Protein AF-A0A962U585-F1 (afdb_monomer)

Solvent-accessible surface area (backbone atoms only — not comparable to full-atom values): 6418 Å² total; per-residue (Å²): 116,69,68,63,52,51,54,50,52,53,34,44,53,48,38,52,50,52,48,53,52,24,50,52,39,44,51,52,50,50,51,50,44,51,54,37,40,76,72,73,43,82,65,68,84,52,71,46,38,34,67,48,52,42,46,58,43,38,78,80,68,49,58,12,63,66,52,97,44,53,32,54,37,68,59,57,30,40,85,40,28,13,28,11,35,39,48,40,54,84,45,76,86,56,27,33,40,36,42,30,41,35,41,27,88,84,62,84,47,65,46,79,50,76,50,45,60,85,78,110

Sequence (120 aa):
PAYNNYIREARMSKVTAHYDDGYRSIKSEMARLVAVSARGGTPPGTITNSSYWIGIANPENQKAPAGGADAFAATVDNTNGVVGVATSGSGIADVRVVLTRPNFGDFGSIDTIAIDATQL

Nearest PDB structures (foldseek):
  7s1b-assembly1_B  TM=5.153E-01  e=2.896E+00  human gammaherpesvirus 4
  3phf-assembly1_B  TM=5.738E-01  e=5.224E+00  human gammaherpesvirus 4

Secondary structure (DSSP, 8-state):
-HHHHHHHHHHHHHHHHHHHHHHHHHHHHHHHHHHHHHTTPPPPGGGGSHHHHHHHH-TT-PBPTTSSSBSEESS-BTTTTBEEEEEE-SSTTT-EEEEEE---TT--S-EEEEEEGGG-

Radius of gyration: 15.52 Å; Cα contacts (8 Å, |Δi|>4): 226; chains: 1; bounding box: 39×21×47 Å

Mean predicted aligned error: 3.6 Å

Structure (mmCIF, N/CA/C/O backbone):
data_AF-A0A962U585-F1
#
_entry.id   AF-A0A962U585-F1
#
loop_
_atom_site.group_PDB
_atom_site.id
_atom_site.type_symbol
_atom_site.label_atom_id
_atom_site.label_alt_id
_atom_site.label_comp_id
_atom_site.label_asym_id
_atom_site.label_entity_id
_atom_site.label_seq_id
_atom_site.pdbx_PDB_ins_code
_atom_site.Cartn_x
_atom_site.Cartn_y
_atom_site.Cartn_z
_atom_site.occupancy
_atom_site.B_iso_or_equiv
_atom_site.auth_seq_id
_atom_site.auth_comp_id
_atom_site.auth_asym_id
_atom_site.auth_atom_id
_atom_site.pdbx_PDB_model_num
ATOM 1 N N . PRO A 1 1 ? -20.447 6.066 27.671 1.00 67.50 1 PRO A N 1
ATOM 2 C CA . PRO A 1 1 ? -20.642 5.119 26.539 1.00 67.50 1 PRO A CA 1
ATOM 3 C C . PRO A 1 1 ? -20.311 5.720 25.162 1.00 67.50 1 PRO A C 1
ATOM 5 O O . PRO A 1 1 ? -19.476 5.162 24.464 1.00 67.50 1 PRO A O 1
ATOM 8 N N . ALA A 1 2 ? -20.890 6.874 24.796 1.00 74.38 2 ALA A N 1
ATOM 9 C CA . ALA A 1 2 ? -20.674 7.504 23.483 1.00 74.38 2 ALA A CA 1
ATOM 10 C C . ALA A 1 2 ? -19.216 7.939 23.218 1.00 74.38 2 ALA A C 1
ATOM 12 O O . ALA A 1 2 ? -18.701 7.736 22.125 1.00 74.38 2 ALA A O 1
ATOM 13 N N . TYR A 1 3 ? -18.522 8.461 24.233 1.00 72.25 3 TYR A N 1
ATOM 14 C CA . TYR A 1 3 ? -17.127 8.906 24.109 1.00 72.25 3 TYR A CA 1
ATOM 15 C C . TYR A 1 3 ? -16.160 7.783 23.692 1.00 72.25 3 TYR A C 1
ATOM 17 O O . TYR A 1 3 ? -15.322 7.966 22.813 1.00 72.25 3 TYR A O 1
ATOM 25 N N . ASN A 1 4 ? -16.318 6.589 24.269 1.00 78.50 4 ASN A N 1
ATOM 26 C CA . ASN A 1 4 ? -15.473 5.441 23.929 1.00 78.50 4 ASN A CA 1
ATOM 27 C C . ASN A 1 4 ? -15.739 4.938 22.503 1.00 78.50 4 ASN A C 1
ATOM 29 O O . ASN A 1 4 ? -14.807 4.498 21.832 1.00 78.50 4 ASN A O 1
ATOM 33 N N . ASN A 1 5 ? -16.980 5.056 22.020 1.00 81.31 5 ASN A N 1
ATOM 34 C CA . ASN A 1 5 ? -17.314 4.723 20.637 1.00 81.31 5 ASN A CA 1
ATOM 35 C C .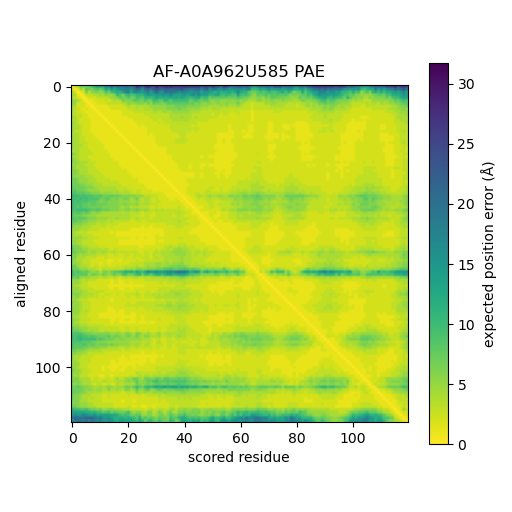 ASN A 1 5 ? -16.663 5.706 19.657 1.00 81.31 5 ASN A C 1
ATOM 37 O O . ASN A 1 5 ? -16.065 5.258 18.684 1.00 81.31 5 ASN A O 1
ATOM 41 N N . TYR A 1 6 ? -16.685 7.008 19.960 1.00 85.38 6 TYR A N 1
ATOM 42 C CA . TYR A 1 6 ? -16.029 8.030 19.139 1.00 85.38 6 TYR A CA 1
ATOM 43 C C . TYR A 1 6 ? -14.517 7.799 19.010 1.00 85.38 6 TYR A C 1
ATOM 45 O O . TYR A 1 6 ? -13.975 7.841 17.909 1.00 85.38 6 TYR A O 1
ATOM 53 N N . ILE A 1 7 ? -13.823 7.504 20.118 1.00 86.75 7 ILE A N 1
ATOM 54 C CA . ILE A 1 7 ? -12.378 7.222 20.075 1.00 86.75 7 ILE A CA 1
ATOM 55 C C . ILE A 1 7 ? -12.086 6.004 19.196 1.00 86.75 7 ILE A C 1
ATOM 57 O O . ILE A 1 7 ? -11.122 6.012 18.429 1.00 86.75 7 ILE A O 1
ATOM 61 N N . ARG A 1 8 ? -12.900 4.950 19.305 1.00 88.81 8 ARG A N 1
ATOM 62 C CA . ARG A 1 8 ? -12.737 3.745 18.491 1.00 88.81 8 ARG A CA 1
ATOM 63 C C . ARG A 1 8 ? -12.941 4.050 17.008 1.00 88.81 8 ARG A C 1
ATOM 65 O O . ARG A 1 8 ? -12.085 3.696 16.204 1.00 88.81 8 ARG A O 1
ATOM 72 N N . GLU A 1 9 ? -14.013 4.752 16.664 1.00 91.69 9 GLU A N 1
ATOM 73 C CA . GLU A 1 9 ? -14.327 5.132 15.286 1.00 91.69 9 GLU A CA 1
ATOM 74 C C . GLU A 1 9 ? -13.238 6.022 14.674 1.00 91.69 9 GLU A C 1
ATOM 76 O O . GLU A 1 9 ? -12.753 5.742 13.579 1.00 91.69 9 GLU A O 1
ATOM 81 N N . ALA A 1 10 ? -12.745 7.012 15.424 1.00 93.81 10 ALA A N 1
ATOM 82 C CA . ALA A 1 10 ? -11.637 7.862 14.996 1.00 93.81 10 ALA A CA 1
ATOM 83 C C . ALA A 1 10 ? -10.350 7.059 14.732 1.00 93.81 10 ALA A C 1
ATOM 85 O O . ALA A 1 10 ? -9.641 7.309 13.755 1.00 93.81 10 ALA A O 1
ATOM 86 N N . ARG A 1 11 ? -10.042 6.060 15.572 1.00 94.50 11 ARG A N 1
ATOM 87 C CA . ARG A 1 11 ? -8.872 5.190 15.370 1.00 94.50 11 ARG A CA 1
ATOM 88 C C . ARG A 1 11 ? -9.021 4.303 14.136 1.00 94.50 11 ARG A C 1
ATOM 90 O O . ARG A 1 11 ? -8.053 4.159 13.398 1.00 94.50 11 ARG A O 1
ATOM 97 N N . MET A 1 12 ? -10.208 3.750 13.885 1.00 95.31 12 MET A N 1
ATOM 98 C CA . MET A 1 12 ? -10.469 2.980 12.662 1.00 95.31 12 MET A CA 1
ATOM 99 C C . MET A 1 12 ? -10.379 3.867 11.418 1.00 95.31 12 MET A C 1
ATOM 101 O O . MET A 1 12 ? -9.694 3.508 10.467 1.00 95.31 12 MET A O 1
ATOM 105 N N . SER A 1 13 ? -10.969 5.067 11.453 1.00 96.12 13 SER A N 1
ATOM 106 C CA . SER A 1 13 ? -10.849 6.043 10.363 1.00 96.12 13 SER A CA 1
ATOM 107 C C . SER A 1 13 ? -9.389 6.372 10.050 1.00 96.12 13 SER A C 1
ATOM 109 O O . SER A 1 13 ? -9.038 6.538 8.884 1.00 96.12 13 SER A O 1
ATOM 111 N N . LYS A 1 14 ? -8.528 6.432 11.072 1.00 96.12 14 LYS A N 1
ATOM 112 C CA . LYS A 1 14 ? -7.091 6.642 10.891 1.00 96.12 14 LYS A CA 1
ATOM 113 C 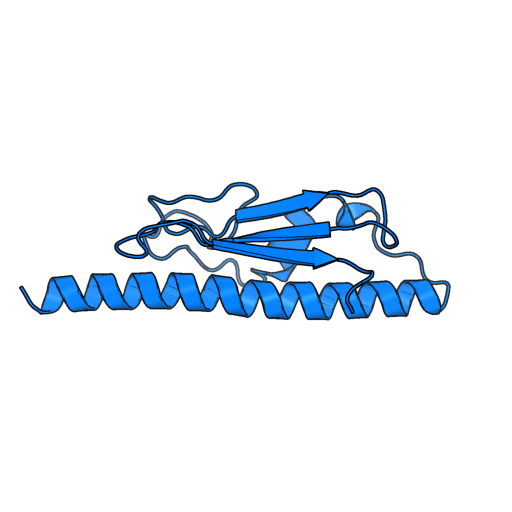C . LYS A 1 14 ? -6.402 5.455 10.203 1.00 96.12 14 LYS A C 1
ATOM 115 O O . LYS A 1 14 ? -5.558 5.689 9.349 1.00 96.12 14 LYS A O 1
ATOM 120 N N . VAL A 1 15 ? -6.767 4.204 10.517 1.00 97.19 15 VAL A N 1
ATOM 121 C CA . VAL A 1 15 ? -6.263 3.029 9.770 1.00 97.19 15 VAL A CA 1
ATOM 122 C C . VAL A 1 15 ? -6.665 3.112 8.297 1.00 97.19 15 VAL A C 1
ATOM 124 O O . VAL A 1 15 ? -5.834 2.861 7.429 1.00 97.19 15 VAL A O 1
ATOM 127 N N . THR A 1 16 ? -7.923 3.461 8.009 1.00 97.00 16 THR A N 1
ATOM 128 C CA . THR A 1 16 ? -8.405 3.590 6.625 1.00 97.00 16 THR A CA 1
ATOM 129 C C . THR A 1 16 ? -7.630 4.663 5.867 1.00 97.00 16 THR A C 1
ATOM 131 O O . THR A 1 16 ? -7.175 4.400 4.760 1.00 97.00 16 THR A O 1
ATOM 134 N N . ALA A 1 17 ? -7.406 5.827 6.485 1.00 97.19 17 ALA A N 1
ATOM 135 C CA . ALA A 1 17 ? -6.604 6.892 5.887 1.00 97.19 17 ALA A CA 1
ATOM 136 C C . ALA A 1 17 ? -5.179 6.416 5.558 1.00 97.19 17 ALA A C 1
ATOM 138 O O . ALA A 1 17 ? -4.733 6.566 4.425 1.00 97.19 17 ALA A O 1
ATOM 139 N N . HIS A 1 18 ? -4.507 5.751 6.505 1.00 97.31 18 HIS A N 1
ATOM 140 C CA . HIS A 1 18 ? -3.178 5.171 6.274 1.00 97.31 18 HIS A CA 1
ATOM 141 C C . HIS A 1 18 ? -3.182 4.184 5.103 1.00 97.31 18 HIS A C 1
ATOM 143 O O . HIS A 1 18 ? -2.324 4.244 4.228 1.00 97.31 18 HIS A O 1
ATOM 149 N N . TYR A 1 19 ? -4.162 3.285 5.049 1.00 97.94 19 TYR A N 1
ATOM 150 C CA . TYR A 1 19 ? -4.269 2.303 3.974 1.00 97.94 19 TYR A CA 1
ATOM 151 C C . TYR A 1 19 ? -4.435 2.956 2.590 1.00 97.94 19 TYR A C 1
ATOM 153 O O . TYR A 1 19 ? -3.708 2.612 1.654 1.00 97.94 19 TYR A O 1
ATOM 161 N N . ASP A 1 20 ? -5.331 3.938 2.475 1.00 97.62 20 ASP A N 1
ATOM 162 C CA . ASP A 1 20 ? -5.631 4.625 1.216 1.00 97.62 20 ASP A CA 1
ATOM 163 C C . ASP A 1 20 ? -4.472 5.521 0.749 1.00 97.62 20 ASP A C 1
ATOM 165 O O . ASP A 1 20 ? -4.109 5.525 -0.434 1.00 97.62 20 ASP A O 1
ATOM 169 N N . ASP A 1 21 ? -3.855 6.266 1.667 1.00 97.00 21 ASP A N 1
ATOM 170 C CA . ASP A 1 21 ? -2.739 7.161 1.352 1.00 97.00 21 ASP A CA 1
ATOM 171 C C . ASP A 1 21 ? -1.457 6.379 1.042 1.00 97.00 21 ASP A C 1
ATOM 173 O O . ASP A 1 21 ? -0.713 6.742 0.121 1.00 97.00 21 ASP A O 1
ATOM 177 N N . GLY A 1 22 ? -1.244 5.247 1.719 1.00 97.38 22 GLY A N 1
ATOM 178 C CA . GLY A 1 22 ? -0.189 4.294 1.389 1.00 97.38 22 GLY A CA 1
ATOM 179 C C . GLY A 1 22 ? -0.351 3.739 -0.027 1.00 97.38 22 GLY A C 1
ATOM 180 O O . GLY A 1 22 ? 0.606 3.747 -0.803 1.00 97.38 22 GLY A O 1
ATOM 181 N N . TYR A 1 23 ? -1.569 3.326 -0.401 1.00 97.62 23 TYR A N 1
ATOM 182 C CA . TYR A 1 23 ? -1.867 2.848 -1.756 1.00 97.62 23 TYR A CA 1
ATOM 183 C C . TYR A 1 23 ? -1.547 3.914 -2.811 1.00 97.62 23 TYR A C 1
ATOM 185 O O . TYR A 1 23 ? -0.855 3.632 -3.793 1.00 97.62 23 TYR A O 1
ATOM 193 N N . ARG A 1 24 ? -2.002 5.156 -2.604 1.00 97.06 24 ARG A N 1
ATOM 194 C CA . ARG A 1 24 ? -1.759 6.270 -3.538 1.00 97.06 24 ARG A CA 1
ATOM 195 C C . ARG A 1 24 ? -0.272 6.579 -3.695 1.00 97.06 24 ARG A C 1
ATOM 197 O O . ARG A 1 24 ? 0.198 6.744 -4.821 1.00 97.06 24 ARG A O 1
ATOM 204 N N . SER A 1 25 ? 0.462 6.623 -2.586 1.00 97.62 25 SER A N 1
ATOM 205 C CA . SER A 1 25 ? 1.897 6.926 -2.571 1.00 97.62 25 SER A CA 1
ATOM 206 C C . SER A 1 25 ? 2.704 5.848 -3.290 1.00 97.62 25 SER A C 1
ATOM 208 O O . SER A 1 25 ? 3.490 6.156 -4.186 1.00 97.62 25 SER A O 1
ATOM 210 N N . ILE A 1 26 ? 2.445 4.573 -2.979 1.00 97.44 26 ILE A N 1
ATOM 211 C CA . ILE A 1 26 ? 3.121 3.437 -3.616 1.00 97.44 26 ILE A CA 1
ATOM 212 C C . ILE A 1 26 ? 2.790 3.373 -5.109 1.00 97.44 26 ILE A C 1
ATOM 214 O O . ILE A 1 26 ? 3.690 3.174 -5.923 1.00 97.44 26 ILE A O 1
ATOM 218 N N . LYS A 1 27 ? 1.528 3.594 -5.495 1.00 96.81 27 LYS A N 1
ATOM 219 C CA . LYS A 1 27 ? 1.125 3.609 -6.907 1.00 96.81 27 LYS A CA 1
ATOM 220 C C . LYS A 1 27 ? 1.834 4.712 -7.694 1.00 96.81 27 LYS A C 1
ATOM 222 O O . LYS A 1 27 ? 2.331 4.456 -8.788 1.00 96.81 27 LYS A O 1
ATOM 227 N N . SER A 1 28 ? 1.901 5.920 -7.133 1.00 97.06 28 SER A N 1
ATOM 228 C CA . SER A 1 28 ? 2.601 7.057 -7.742 1.00 97.06 28 SER A CA 1
ATOM 229 C C . SER A 1 28 ? 4.093 6.769 -7.922 1.00 97.06 28 SER A C 1
ATOM 231 O O . SER A 1 28 ? 4.650 6.968 -9.004 1.00 97.06 28 SER A O 1
ATOM 233 N N . GLU A 1 29 ? 4.736 6.223 -6.889 1.00 97.00 29 GLU A N 1
ATOM 234 C CA . GLU A 1 29 ? 6.151 5.872 -6.948 1.00 97.00 29 GLU A CA 1
ATOM 235 C C . GLU A 1 29 ? 6.427 4.746 -7.951 1.00 97.00 29 GLU A C 1
ATOM 237 O O . GLU A 1 29 ? 7.368 4.836 -8.738 1.00 97.00 29 GLU A O 1
ATOM 242 N N . MET A 1 30 ? 5.580 3.716 -7.997 1.00 96.25 30 MET A N 1
ATOM 243 C CA . MET A 1 30 ? 5.696 2.644 -8.983 1.00 96.25 30 MET A CA 1
ATOM 244 C C . MET A 1 30 ? 5.605 3.195 -10.415 1.00 96.25 30 MET A C 1
ATOM 246 O O . MET A 1 30 ? 6.457 2.885 -11.247 1.00 96.25 30 MET A O 1
ATOM 250 N N . ALA A 1 31 ? 4.646 4.085 -10.692 1.00 95.75 31 ALA A N 1
ATOM 251 C CA . ALA A 1 31 ? 4.526 4.752 -11.991 1.00 95.75 31 ALA A CA 1
ATOM 252 C C . ALA A 1 31 ? 5.771 5.576 -12.340 1.00 95.75 31 ALA A C 1
ATOM 254 O O . ALA A 1 31 ? 6.262 5.526 -13.473 1.00 95.75 31 ALA A O 1
ATOM 255 N N . ARG A 1 32 ? 6.342 6.285 -11.359 1.00 96.00 32 ARG A N 1
ATOM 256 C CA . ARG A 1 32 ? 7.606 7.006 -11.535 1.00 96.00 32 ARG A CA 1
ATOM 257 C C . ARG A 1 32 ? 8.740 6.055 -11.926 1.00 96.00 32 ARG A C 1
ATOM 259 O O . ARG A 1 32 ? 9.486 6.362 -12.857 1.00 96.00 32 ARG A O 1
ATOM 266 N N . LEU A 1 33 ? 8.875 4.915 -11.248 1.00 95.56 33 LEU A N 1
ATOM 267 C CA . LEU A 1 33 ? 9.931 3.930 -11.501 1.00 95.56 33 LEU A CA 1
ATOM 268 C C . LEU A 1 33 ? 9.786 3.247 -12.867 1.00 95.56 33 LEU A C 1
ATOM 270 O O . LEU A 1 33 ? 10.781 3.120 -13.584 1.00 95.56 33 LEU A O 1
ATOM 274 N N . VAL A 1 34 ? 8.564 2.882 -13.264 1.00 94.69 34 VAL A N 1
ATOM 275 C CA . VAL A 1 34 ? 8.274 2.356 -14.609 1.00 94.69 34 VAL A CA 1
ATOM 276 C C . VAL A 1 34 ? 8.681 3.375 -15.673 1.00 94.69 34 VAL A C 1
ATOM 278 O O . VAL A 1 34 ? 9.395 3.039 -16.619 1.00 94.69 34 VAL A O 1
ATOM 281 N N . ALA A 1 35 ? 8.329 4.649 -15.486 1.00 94.69 35 ALA A N 1
ATOM 282 C CA . ALA A 1 35 ? 8.707 5.708 -16.416 1.00 94.69 35 ALA A CA 1
ATOM 283 C C . ALA A 1 35 ? 10.231 5.943 -16.472 1.00 94.69 35 ALA A C 1
ATOM 285 O O . ALA A 1 35 ? 10.768 6.248 -17.537 1.00 94.69 35 ALA A O 1
ATOM 286 N N . VAL A 1 36 ? 10.944 5.812 -15.346 1.00 95.06 36 VAL A N 1
ATOM 287 C CA . VAL A 1 36 ? 12.419 5.860 -15.310 1.00 95.06 36 VAL A CA 1
ATOM 288 C C . VAL A 1 36 ? 13.012 4.712 -16.123 1.00 95.06 36 VAL A C 1
ATOM 290 O O . VAL A 1 36 ? 13.877 4.958 -16.963 1.00 95.06 36 VAL A O 1
ATOM 293 N N . SER A 1 37 ? 12.513 3.490 -15.925 1.00 94.31 37 SER A N 1
ATOM 294 C CA . SER A 1 37 ? 12.970 2.310 -16.662 1.00 94.31 37 SER A CA 1
ATOM 295 C C . SER A 1 37 ? 12.720 2.428 -18.166 1.00 94.31 37 SER A C 1
ATOM 297 O O . SER A 1 37 ? 13.621 2.156 -18.956 1.00 94.31 37 SER A O 1
ATOM 299 N N . ALA A 1 38 ? 11.551 2.934 -18.571 1.00 93.19 38 ALA A N 1
ATOM 300 C CA . ALA A 1 38 ? 11.206 3.146 -19.977 1.00 93.19 38 ALA A CA 1
ATOM 301 C C . ALA A 1 38 ? 12.129 4.151 -20.693 1.00 93.19 38 ALA A C 1
ATOM 303 O O . ALA A 1 38 ? 12.308 4.076 -21.905 1.00 93.19 38 ALA A O 1
ATOM 304 N N . ARG A 1 39 ? 12.748 5.081 -19.953 1.00 95.25 39 ARG A N 1
ATOM 305 C CA . ARG A 1 39 ? 13.742 6.033 -20.481 1.00 95.25 39 ARG A CA 1
ATOM 306 C C . ARG A 1 39 ? 15.182 5.508 -20.430 1.00 95.25 39 ARG A C 1
ATOM 308 O O . ARG A 1 39 ? 16.111 6.278 -20.657 1.00 95.25 39 ARG A O 1
ATOM 315 N N . GLY A 1 40 ? 15.379 4.229 -20.108 1.00 94.94 40 GLY A N 1
ATOM 316 C CA . GLY A 1 40 ? 16.700 3.609 -19.975 1.00 94.94 40 GLY A CA 1
ATOM 317 C C . GLY A 1 40 ? 17.408 3.907 -18.651 1.00 94.94 40 GLY A C 1
ATOM 318 O O . GLY A 1 40 ? 18.592 3.610 -18.515 1.00 94.94 40 GLY A O 1
ATOM 319 N N . GLY A 1 41 ? 16.713 4.496 -17.673 1.00 94.38 41 GLY A N 1
ATOM 320 C CA . GLY A 1 41 ? 17.232 4.644 -16.317 1.00 94.38 41 GLY A CA 1
ATOM 321 C C . GLY A 1 41 ? 17.128 3.337 -15.530 1.00 94.38 41 GLY A C 1
ATOM 322 O O . GLY A 1 41 ? 16.258 2.511 -15.793 1.00 94.38 41 GLY A O 1
ATOM 323 N N . THR A 1 42 ? 17.983 3.170 -14.525 1.00 93.69 42 THR A N 1
ATOM 324 C CA . THR A 1 42 ? 17.970 1.988 -13.652 1.00 93.69 42 THR A CA 1
ATOM 325 C C . THR A 1 42 ? 17.223 2.307 -12.355 1.00 93.69 42 THR A C 1
ATOM 327 O O . THR A 1 42 ? 17.680 3.167 -11.596 1.00 93.69 42 THR A O 1
ATOM 330 N N . PRO A 1 43 ? 16.084 1.649 -12.071 1.00 91.81 43 PRO A N 1
ATOM 331 C CA . PRO A 1 43 ? 15.411 1.751 -10.779 1.00 91.81 43 PRO A CA 1
ATOM 332 C C . PRO A 1 43 ? 16.317 1.316 -9.617 1.00 91.81 43 PRO A C 1
ATOM 334 O O . PRO A 1 43 ? 17.218 0.497 -9.820 1.00 91.81 43 PRO A O 1
ATOM 337 N N . PRO A 1 44 ? 16.089 1.816 -8.390 1.00 91.94 44 PRO A N 1
ATOM 338 C CA . PRO A 1 44 ? 16.865 1.395 -7.229 1.00 91.94 44 PRO A CA 1
ATOM 339 C C . PRO A 1 44 ? 16.772 -0.121 -7.021 1.00 91.94 44 PRO A C 1
ATOM 341 O O . PRO A 1 44 ? 15.683 -0.683 -7.061 1.00 91.94 44 PRO A O 1
ATOM 344 N N . GLY A 1 45 ? 17.886 -0.792 -6.718 1.00 89.88 45 GLY A N 1
ATOM 345 C CA . GLY A 1 45 ? 17.869 -2.232 -6.409 1.00 89.88 45 GLY A CA 1
ATOM 346 C C . GLY A 1 45 ? 17.065 -2.585 -5.148 1.00 89.88 45 GLY A C 1
ATOM 347 O O . GLY A 1 45 ? 16.681 -3.732 -4.953 1.00 89.88 45 GLY A O 1
ATOM 348 N N . THR A 1 46 ? 16.769 -1.593 -4.303 1.00 93.62 46 THR A N 1
ATOM 349 C CA . THR A 1 46 ? 15.992 -1.735 -3.065 1.00 93.62 46 THR A CA 1
ATOM 350 C C . THR A 1 46 ? 14.496 -1.939 -3.288 1.00 93.62 46 THR A C 1
ATOM 352 O O . THR A 1 46 ? 13.802 -2.255 -2.328 1.00 93.62 46 THR A O 1
ATOM 355 N N . ILE A 1 47 ? 13.981 -1.781 -4.513 1.00 93.94 47 ILE A N 1
ATOM 356 C CA . ILE A 1 47 ? 12.542 -1.920 -4.815 1.00 93.94 47 ILE A CA 1
ATOM 357 C C . ILE A 1 47 ? 12.001 -3.334 -4.561 1.00 93.94 47 ILE A C 1
ATOM 359 O O . ILE A 1 47 ? 10.792 -3.523 -4.519 1.00 93.94 47 ILE A O 1
ATOM 363 N N . THR A 1 48 ? 12.870 -4.328 -4.387 1.00 92.94 48 THR A N 1
ATOM 364 C CA . THR A 1 48 ? 12.500 -5.703 -4.016 1.00 92.94 48 THR A CA 1
ATOM 365 C C . THR A 1 48 ? 12.317 -5.881 -2.505 1.00 92.94 48 THR A C 1
ATOM 367 O O . THR A 1 48 ? 11.823 -6.914 -2.061 1.00 92.94 48 THR A O 1
ATOM 370 N N . ASN A 1 49 ? 12.684 -4.879 -1.699 1.00 94.94 49 ASN A N 1
ATOM 371 C CA . ASN A 1 49 ? 12.545 -4.891 -0.248 1.00 94.94 49 ASN A CA 1
ATOM 372 C C . ASN A 1 49 ? 11.315 -4.079 0.181 1.00 94.94 49 ASN A C 1
ATOM 374 O O . ASN A 1 49 ? 11.141 -2.932 -0.234 1.00 94.94 49 ASN A O 1
ATOM 378 N N . SER A 1 50 ? 10.496 -4.638 1.072 1.00 96.12 50 SER A N 1
ATOM 379 C CA . SER A 1 50 ? 9.345 -3.936 1.648 1.00 96.12 50 SER A CA 1
ATOM 380 C C . SER A 1 50 ? 9.735 -2.658 2.392 1.00 96.12 50 SER A C 1
ATOM 382 O O . SER A 1 50 ? 8.948 -1.716 2.408 1.00 96.12 50 SER A O 1
ATOM 384 N N . SER A 1 51 ? 10.953 -2.561 2.938 1.00 96.88 51 SER A N 1
ATOM 385 C CA . SER A 1 51 ? 11.436 -1.350 3.617 1.00 96.88 51 SER A CA 1
ATOM 386 C C . SER A 1 51 ? 11.456 -0.115 2.713 1.00 96.88 51 SER A C 1
ATOM 388 O O . SER A 1 51 ? 11.145 0.979 3.182 1.00 96.88 51 SER A O 1
ATOM 390 N N . TYR A 1 52 ? 11.752 -0.285 1.419 1.00 97.38 52 TYR A N 1
ATOM 391 C CA . TYR A 1 52 ? 11.690 0.801 0.441 1.00 97.38 52 TYR A CA 1
ATOM 392 C C . TYR A 1 52 ? 10.269 1.360 0.359 1.00 97.38 52 TYR A C 1
ATOM 394 O O . TYR A 1 52 ? 10.045 2.551 0.557 1.00 97.38 52 TYR A O 1
ATOM 402 N N . TRP A 1 53 ? 9.292 0.480 0.147 1.00 97.88 53 TRP A N 1
ATOM 403 C CA . TRP A 1 53 ? 7.888 0.850 -0.015 1.00 97.88 53 TRP A CA 1
ATOM 404 C C . TRP A 1 53 ? 7.255 1.373 1.272 1.00 97.88 53 TRP A C 1
ATOM 406 O O . TRP A 1 53 ? 6.440 2.289 1.216 1.00 97.88 53 TRP A O 1
ATOM 416 N N . ILE A 1 54 ? 7.668 0.856 2.430 1.00 98.31 54 ILE A N 1
ATOM 417 C CA . ILE A 1 54 ? 7.273 1.389 3.740 1.00 98.31 54 ILE A CA 1
ATOM 418 C C . ILE A 1 54 ? 7.773 2.828 3.901 1.00 98.31 54 ILE A C 1
ATOM 420 O O . ILE A 1 54 ? 7.008 3.680 4.342 1.00 98.31 54 ILE A O 1
ATOM 424 N N . GLY A 1 55 ? 9.012 3.126 3.492 1.00 97.88 55 GLY A N 1
ATOM 425 C CA . GLY A 1 55 ? 9.540 4.494 3.506 1.00 97.88 55 GLY A CA 1
ATOM 426 C C . GLY A 1 55 ? 8.764 5.449 2.593 1.00 97.88 55 GLY A C 1
ATOM 427 O O . GLY A 1 55 ? 8.572 6.611 2.938 1.00 97.88 55 GLY A O 1
ATOM 428 N N . ILE A 1 56 ? 8.262 4.948 1.460 1.00 97.81 56 ILE A N 1
ATOM 429 C CA . ILE A 1 56 ? 7.409 5.709 0.534 1.00 97.81 56 ILE A CA 1
ATOM 430 C C . ILE A 1 56 ? 6.001 5.925 1.101 1.00 97.81 56 ILE A C 1
ATOM 432 O O . ILE A 1 56 ? 5.439 7.005 0.941 1.00 97.81 56 ILE A O 1
ATOM 436 N N . ALA A 1 57 ? 5.422 4.918 1.756 1.00 97.44 57 ALA A N 1
ATOM 437 C CA . ALA A 1 57 ? 4.090 5.004 2.351 1.00 97.44 57 ALA A CA 1
ATOM 438 C C . ALA A 1 57 ? 4.063 5.812 3.659 1.00 97.44 57 ALA A C 1
ATOM 440 O O . ALA A 1 57 ? 3.026 6.368 4.007 1.00 97.44 57 ALA A O 1
ATOM 441 N N . ASN A 1 58 ? 5.187 5.884 4.381 1.00 97.06 58 ASN A N 1
ATOM 442 C CA . ASN A 1 58 ? 5.281 6.531 5.689 1.00 97.06 58 ASN A CA 1
AT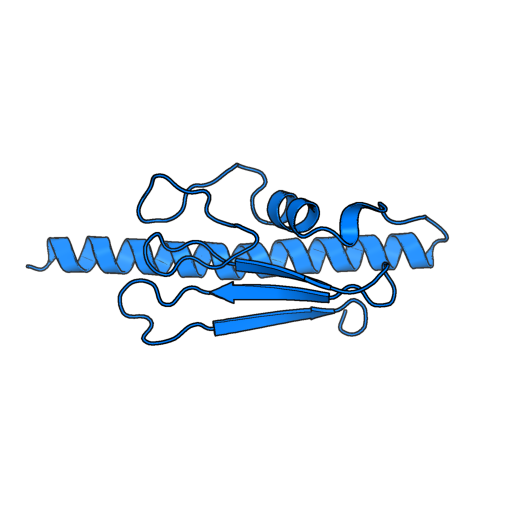OM 443 C C . ASN A 1 58 ? 6.453 7.527 5.807 1.00 97.06 58 ASN A C 1
ATOM 445 O O . ASN A 1 58 ? 7.285 7.388 6.710 1.00 97.06 58 ASN A O 1
ATOM 449 N N . PRO A 1 59 ? 6.540 8.551 4.940 1.00 95.06 59 PRO A N 1
ATOM 450 C CA . PRO A 1 59 ? 7.682 9.470 4.921 1.00 95.06 59 PRO A CA 1
ATOM 451 C C . PRO A 1 59 ? 7.843 10.268 6.226 1.00 95.06 59 PRO A C 1
ATOM 453 O O . PRO A 1 59 ? 8.949 10.667 6.582 1.00 95.06 59 PRO A O 1
ATOM 456 N N . GLU A 1 60 ? 6.751 10.480 6.964 1.00 94.19 60 GLU A N 1
ATOM 457 C CA . GLU A 1 60 ? 6.731 11.245 8.217 1.00 94.19 60 GLU A CA 1
ATOM 458 C C . GLU A 1 60 ? 6.843 10.367 9.477 1.00 94.19 60 GLU A C 1
ATOM 460 O O . GLU A 1 60 ?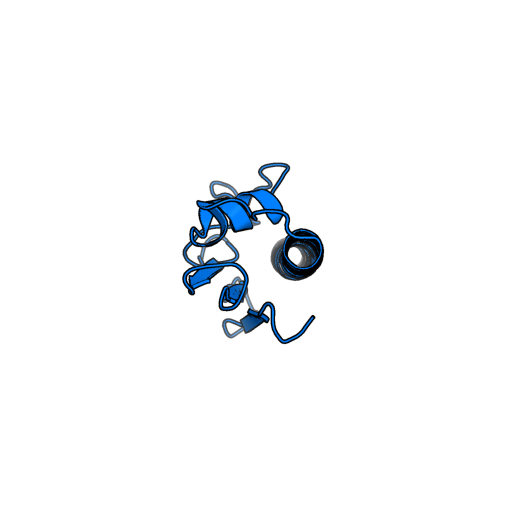 6.723 10.875 10.591 1.00 94.19 60 GLU A O 1
ATOM 465 N N . ASN A 1 61 ? 7.067 9.054 9.334 1.00 94.25 61 ASN A N 1
ATOM 466 C CA . ASN A 1 61 ? 7.109 8.097 10.450 1.00 94.25 61 ASN A CA 1
ATOM 467 C C . ASN A 1 61 ? 5.872 8.186 11.364 1.00 94.25 61 ASN A C 1
ATOM 469 O O . ASN A 1 61 ? 5.953 8.137 12.598 1.00 94.25 61 ASN A O 1
ATOM 473 N N . GLN A 1 62 ? 4.701 8.330 10.747 1.00 96.00 62 GLN A N 1
ATOM 474 C CA . GLN A 1 62 ? 3.423 8.359 11.435 1.00 96.00 62 GLN A CA 1
ATOM 475 C C . GLN A 1 62 ? 3.221 7.066 12.226 1.00 96.00 62 GLN A C 1
ATOM 477 O O . GLN A 1 62 ? 3.640 5.980 11.815 1.00 96.00 62 GLN A O 1
ATOM 482 N N . LYS A 1 63 ? 2.550 7.186 13.374 1.00 97.19 63 LYS A N 1
ATOM 483 C CA . LYS A 1 63 ? 2.245 6.058 14.259 1.00 97.19 63 LYS A CA 1
ATOM 484 C C . LYS A 1 63 ? 0.880 5.450 13.965 1.00 97.19 63 LYS A C 1
ATOM 486 O O . LYS A 1 63 ? -0.073 6.154 13.594 1.00 97.19 63 LYS A O 1
ATOM 491 N N . ALA A 1 64 ? 0.790 4.147 14.204 1.00 95.94 64 ALA A N 1
ATOM 492 C CA . ALA A 1 64 ? -0.455 3.403 14.163 1.00 95.94 64 ALA A CA 1
ATOM 493 C C . ALA A 1 64 ? -1.452 3.927 15.221 1.00 95.94 64 ALA A C 1
ATOM 495 O O . ALA A 1 64 ? -1.044 4.557 16.207 1.00 95.94 64 ALA A O 1
ATOM 496 N N . PRO A 1 65 ? -2.768 3.715 15.049 1.00 93.44 65 PRO A N 1
ATOM 497 C CA . PRO A 1 65 ? -3.782 4.36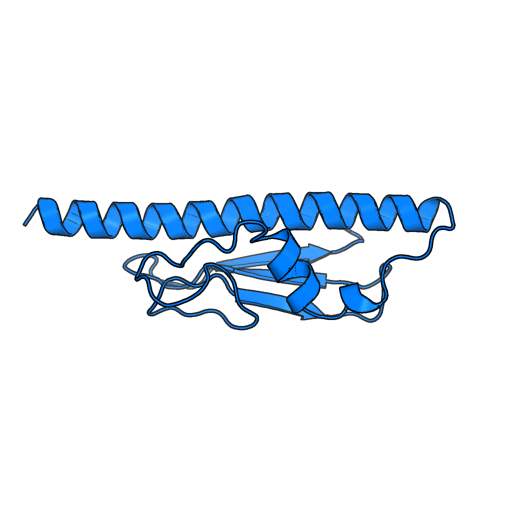9 15.882 1.00 93.44 65 PRO A CA 1
ATOM 498 C C . PRO A 1 65 ? -3.797 3.963 17.360 1.00 93.44 65 PRO A C 1
ATOM 500 O O . PRO A 1 65 ? -4.257 4.753 18.187 1.00 93.44 65 PRO A O 1
ATOM 503 N N . ALA A 1 66 ? -3.292 2.778 17.713 1.00 89.94 66 ALA A N 1
ATOM 504 C CA . ALA A 1 66 ? -3.114 2.386 19.114 1.00 89.94 66 ALA A CA 1
ATOM 505 C C . ALA A 1 66 ? -1.928 3.095 19.804 1.00 89.94 66 ALA A C 1
ATOM 507 O O . ALA A 1 66 ? -1.874 3.137 21.032 1.00 89.94 66 ALA A O 1
ATOM 508 N N . GLY A 1 67 ? -1.022 3.704 19.029 1.00 78.12 67 GLY A N 1
ATOM 509 C CA . GLY A 1 67 ? 0.261 4.218 19.510 1.00 78.12 67 GLY A CA 1
ATOM 510 C C . GLY A 1 67 ? 1.300 3.104 19.699 1.00 78.12 67 GLY A C 1
ATOM 511 O O . GLY A 1 67 ? 0.964 1.931 19.779 1.00 78.12 67 GLY A O 1
ATOM 512 N N . GLY A 1 68 ? 2.587 3.457 19.726 1.00 84.38 68 GLY A N 1
ATOM 513 C CA . GLY A 1 68 ? 3.683 2.516 20.024 1.00 84.38 68 GLY A CA 1
ATOM 514 C C . GLY A 1 68 ? 4.308 1.789 18.826 1.00 84.38 68 GLY A C 1
ATOM 515 O O . GLY A 1 68 ? 5.482 1.443 18.900 1.00 84.38 68 GLY A O 1
ATOM 516 N N . ALA A 1 69 ? 3.590 1.644 17.709 1.00 94.69 69 ALA A N 1
ATOM 517 C CA . ALA A 1 69 ? 4.115 1.106 16.448 1.00 94.69 69 ALA A CA 1
ATOM 518 C C . ALA A 1 69 ? 4.011 2.130 15.307 1.00 94.69 69 ALA A C 1
ATOM 520 O O . ALA A 1 69 ? 3.190 3.054 15.359 1.00 94.69 69 ALA A O 1
ATOM 521 N N . ASP A 1 70 ? 4.838 1.972 14.276 1.00 97.31 70 ASP A N 1
ATOM 522 C CA . ASP A 1 70 ? 4.706 2.739 13.034 1.00 97.31 70 ASP A CA 1
ATOM 523 C C . ASP A 1 70 ? 3.430 2.345 12.287 1.00 97.31 70 ASP A C 1
ATOM 525 O O . ASP A 1 70 ? 2.926 1.236 12.431 1.00 97.31 70 ASP A O 1
ATOM 529 N N . ALA A 1 71 ? 2.880 3.271 11.504 1.00 97.50 71 ALA A N 1
ATOM 530 C CA . ALA A 1 71 ? 1.642 3.063 10.757 1.00 97.50 71 ALA A CA 1
ATOM 531 C C . ALA A 1 71 ? 1.741 1.937 9.712 1.00 97.50 71 ALA A C 1
ATOM 533 O O . ALA A 1 71 ? 0.725 1.326 9.383 1.00 97.50 71 ALA A O 1
ATOM 534 N N . PHE A 1 72 ? 2.954 1.643 9.235 1.00 98.44 72 PHE A N 1
ATOM 535 C CA . PHE A 1 72 ? 3.232 0.637 8.215 1.00 98.44 72 PHE A CA 1
ATOM 536 C C . PHE A 1 72 ? 4.395 -0.258 8.638 1.00 98.44 72 PHE A C 1
ATOM 538 O O . PHE A 1 72 ? 5.377 0.223 9.204 1.00 98.44 72 PHE A O 1
ATOM 545 N N . ALA A 1 73 ? 4.306 -1.548 8.321 1.00 98.06 73 ALA A N 1
ATOM 546 C CA . ALA A 1 73 ? 5.366 -2.526 8.554 1.00 98.06 73 ALA A CA 1
ATOM 547 C C . ALA A 1 73 ? 5.308 -3.654 7.515 1.00 98.06 73 ALA A C 1
ATOM 549 O O . ALA A 1 73 ? 4.337 -3.776 6.774 1.00 98.06 73 ALA A O 1
ATOM 550 N N . ALA A 1 74 ? 6.327 -4.519 7.477 1.00 97.19 74 ALA A N 1
ATOM 551 C CA . ALA A 1 74 ? 6.344 -5.667 6.562 1.00 97.19 74 ALA A CA 1
ATOM 552 C C . ALA A 1 74 ? 5.207 -6.670 6.843 1.00 97.19 74 ALA A C 1
ATOM 554 O O . ALA A 1 74 ? 4.749 -7.375 5.947 1.00 97.19 74 ALA A O 1
ATOM 555 N N . THR A 1 75 ? 4.739 -6.718 8.089 1.00 96.19 75 THR A N 1
ATOM 556 C CA . THR A 1 75 ? 3.638 -7.568 8.541 1.00 96.19 75 THR A CA 1
ATOM 557 C C . THR A 1 75 ? 2.516 -6.712 9.106 1.00 96.19 75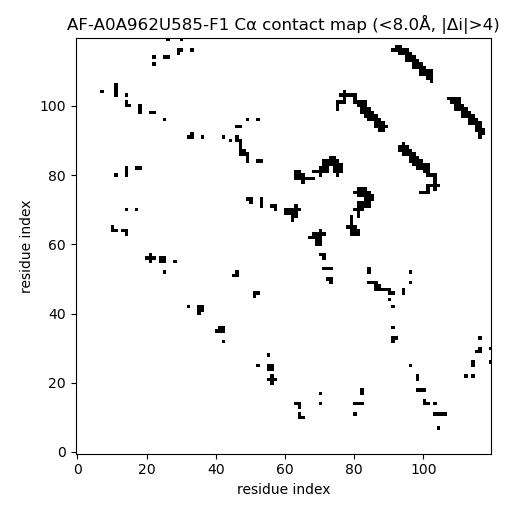 THR A C 1
ATOM 559 O O . THR A 1 75 ? 2.767 -5.770 9.856 1.00 96.19 75 THR A O 1
ATOM 562 N N . VAL A 1 76 ? 1.279 -7.067 8.770 1.00 96.81 76 VAL A N 1
ATOM 563 C CA . VAL A 1 76 ? 0.073 -6.439 9.322 1.00 96.81 76 VAL A CA 1
ATOM 564 C C . VAL A 1 76 ? -0.046 -6.696 10.831 1.00 96.81 76 VAL A C 1
ATOM 566 O O . VAL A 1 76 ? 0.282 -7.787 11.298 1.00 96.81 76 VAL A O 1
ATOM 569 N N . ASP A 1 77 ? -0.551 -5.717 11.586 1.00 96.94 77 ASP A N 1
ATOM 570 C CA . ASP A 1 77 ? -0.850 -5.860 13.018 1.00 96.94 77 ASP A CA 1
ATOM 571 C C . ASP A 1 77 ? -2.285 -5.415 13.322 1.00 96.94 77 ASP A C 1
ATOM 573 O O . ASP A 1 77 ? -2.616 -4.224 13.335 1.00 96.94 77 ASP A O 1
ATOM 577 N N . ASN A 1 78 ? -3.132 -6.403 13.607 1.00 96.00 78 ASN A N 1
ATOM 578 C CA . ASN A 1 78 ? -4.544 -6.219 13.940 1.00 96.00 78 ASN A CA 1
ATOM 579 C C . ASN A 1 78 ? -4.763 -5.566 15.311 1.00 96.00 78 ASN A C 1
ATOM 581 O O . ASN A 1 78 ? -5.806 -4.962 15.542 1.00 96.00 78 ASN A O 1
ATOM 585 N N . THR A 1 79 ? -3.787 -5.664 16.214 1.00 94.06 79 THR A N 1
ATOM 586 C CA . THR A 1 79 ? -3.874 -5.120 17.573 1.00 94.06 79 THR A CA 1
ATOM 587 C C . THR A 1 79 ? -3.602 -3.625 17.571 1.00 94.06 79 THR A C 1
ATOM 589 O O . THR A 1 79 ? -4.344 -2.856 18.179 1.00 94.06 79 THR A O 1
ATOM 592 N N . ASN A 1 80 ? -2.549 -3.201 16.867 1.00 95.44 80 ASN A N 1
ATOM 593 C CA . ASN A 1 80 ? -2.118 -1.802 16.867 1.00 95.44 80 ASN A CA 1
ATOM 594 C C . ASN A 1 80 ? -2.692 -0.973 15.707 1.00 95.44 80 ASN A C 1
ATOM 596 O O . ASN A 1 80 ? -2.673 0.261 15.769 1.00 95.44 80 ASN A O 1
ATOM 600 N N . GLY A 1 81 ? -3.226 -1.637 14.676 1.00 96.19 81 GLY A N 1
ATOM 601 C CA . GLY A 1 81 ? -3.733 -0.996 13.465 1.00 96.19 81 GLY A CA 1
ATOM 602 C C . GLY A 1 81 ? -2.616 -0.643 12.483 1.00 96.19 81 GLY A C 1
ATOM 603 O O . GLY A 1 81 ? -2.650 0.431 11.886 1.00 96.19 81 GLY A O 1
ATOM 604 N N . VAL A 1 82 ? -1.620 -1.525 12.350 1.00 98.19 82 VAL A N 1
ATOM 605 C CA . VAL A 1 82 ? -0.496 -1.364 11.413 1.00 98.19 82 VAL A CA 1
ATOM 606 C C . VAL A 1 82 ? -0.880 -1.942 10.058 1.00 98.19 82 VAL A C 1
ATOM 608 O O . VAL A 1 82 ? -1.298 -3.099 9.970 1.00 98.19 82 VAL A O 1
ATOM 611 N N . VAL A 1 83 ? -0.706 -1.150 9.002 1.00 98.19 83 VAL A N 1
ATOM 612 C CA . VAL A 1 83 ? -0.887 -1.587 7.616 1.00 98.19 83 VAL A CA 1
ATOM 613 C C . VAL A 1 83 ? 0.314 -2.433 7.194 1.00 98.19 83 VAL A C 1
ATOM 615 O O . VAL A 1 83 ? 1.463 -1.999 7.276 1.00 98.19 83 VAL A O 1
ATOM 618 N N . GLY A 1 84 ? 0.049 -3.656 6.741 1.00 98.12 84 GLY A N 1
ATOM 619 C CA . GLY A 1 84 ? 1.088 -4.540 6.216 1.00 98.12 84 GLY A CA 1
ATOM 620 C C . GLY A 1 84 ? 1.482 -4.143 4.796 1.00 98.12 84 GLY A C 1
ATOM 621 O O . GLY A 1 84 ? 0.601 -3.901 3.975 1.00 98.12 84 GLY 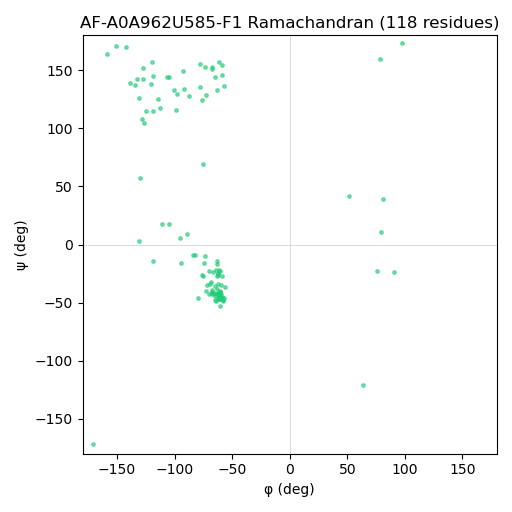A O 1
ATOM 622 N N . VAL A 1 85 ? 2.778 -4.113 4.492 1.00 98.31 85 VAL A N 1
ATOM 623 C CA . VAL A 1 85 ? 3.330 -3.863 3.154 1.00 98.31 85 VAL A CA 1
ATOM 624 C C . VAL A 1 85 ? 4.277 -5.004 2.800 1.00 98.31 85 VAL A C 1
ATOM 626 O O . VAL A 1 85 ? 5.397 -5.081 3.304 1.00 98.31 85 VAL A O 1
ATOM 629 N N . ALA A 1 86 ? 3.828 -5.896 1.924 1.00 97.25 86 ALA A N 1
ATOM 630 C CA . ALA A 1 86 ? 4.633 -6.999 1.415 1.00 97.25 86 ALA A CA 1
ATOM 631 C C . ALA A 1 86 ? 5.090 -6.705 -0.015 1.00 97.25 86 ALA A C 1
ATOM 633 O O . ALA A 1 86 ? 4.345 -6.131 -0.809 1.00 97.25 86 ALA A O 1
ATOM 634 N N . THR A 1 87 ? 6.303 -7.129 -0.355 1.00 96.69 87 THR A N 1
ATOM 635 C CA . THR A 1 87 ? 6.874 -6.949 -1.692 1.00 96.69 87 THR A CA 1
ATOM 636 C C . THR A 1 87 ? 7.355 -8.285 -2.231 1.00 96.69 87 THR A C 1
ATOM 638 O O . THR A 1 87 ? 7.873 -9.116 -1.489 1.00 96.69 87 THR A O 1
ATOM 641 N N . SER A 1 88 ? 7.164 -8.490 -3.527 1.00 95.50 88 SER A N 1
ATOM 642 C CA . SER A 1 88 ? 7.650 -9.648 -4.275 1.00 95.50 88 SER A CA 1
ATOM 643 C C . SER A 1 88 ? 8.114 -9.211 -5.666 1.00 95.50 88 SER A C 1
ATOM 645 O O . SER A 1 88 ? 7.888 -8.064 -6.055 1.00 95.50 88 SER A O 1
ATOM 647 N N . GLY A 1 89 ? 8.772 -10.115 -6.391 1.00 92.38 89 GLY A N 1
ATOM 648 C CA . GLY A 1 89 ? 9.425 -9.815 -7.666 1.00 92.38 89 GLY A CA 1
ATOM 649 C C . GLY A 1 89 ? 10.921 -9.548 -7.507 1.00 92.38 89 GLY A C 1
ATOM 650 O O . GLY A 1 89 ? 11.461 -9.519 -6.399 1.00 92.38 89 GLY A O 1
ATOM 651 N N . SER A 1 90 ? 11.599 -9.400 -8.638 1.00 89.56 90 SER A N 1
ATOM 652 C CA . SER A 1 90 ? 13.058 -9.315 -8.732 1.00 89.56 90 SER A CA 1
ATOM 653 C C . SER A 1 90 ? 13.554 -7.995 -9.329 1.00 89.56 90 SER A C 1
ATOM 655 O O . SER A 1 90 ? 14.725 -7.648 -9.171 1.00 89.56 90 SER A O 1
ATOM 657 N N . GLY A 1 91 ? 12.670 -7.215 -9.948 1.00 90.56 91 G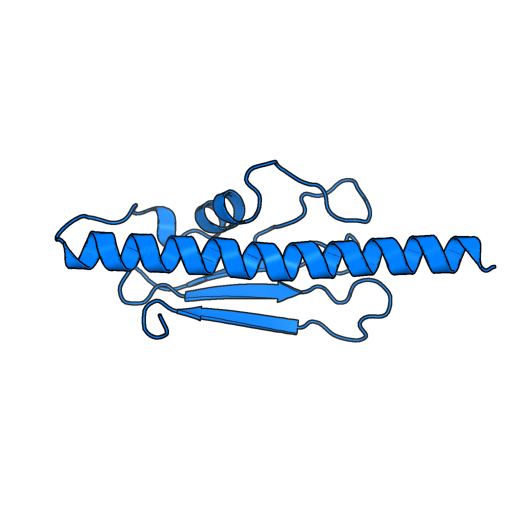LY A N 1
ATOM 658 C CA . GLY A 1 91 ? 12.968 -5.906 -10.508 1.00 90.56 91 GLY A CA 1
ATOM 659 C C . GLY A 1 91 ? 11.711 -5.167 -10.956 1.00 90.56 91 GLY A C 1
ATOM 660 O O . GLY A 1 91 ? 10.587 -5.578 -10.704 1.00 90.56 91 GLY A O 1
ATOM 661 N N . ILE A 1 92 ? 11.884 -4.040 -11.642 1.00 91.25 92 ILE A N 1
ATOM 662 C CA . ILE A 1 92 ? 10.751 -3.169 -11.993 1.00 91.25 92 ILE A CA 1
ATOM 663 C C . ILE A 1 92 ? 9.730 -3.822 -12.937 1.00 91.25 92 ILE A C 1
ATOM 665 O O . ILE A 1 92 ? 8.588 -3.392 -12.986 1.00 91.25 92 ILE A O 1
ATOM 669 N N . ALA A 1 93 ? 10.128 -4.852 -13.687 1.00 89.44 93 ALA A N 1
ATOM 670 C CA . ALA A 1 93 ? 9.250 -5.536 -14.632 1.00 89.44 93 ALA A CA 1
ATOM 671 C C . ALA A 1 93 ? 8.232 -6.469 -13.949 1.00 89.44 93 ALA A C 1
ATOM 673 O O . ALA A 1 93 ? 7.170 -6.719 -14.514 1.00 89.44 93 ALA A O 1
ATOM 674 N N . ASP A 1 94 ? 8.556 -6.989 -12.762 1.00 92.00 94 ASP A N 1
ATOM 675 C CA . ASP A 1 94 ? 7.776 -8.004 -12.043 1.00 92.00 94 ASP A CA 1
ATOM 676 C C . ASP A 1 94 ? 7.513 -7.640 -10.572 1.00 92.00 94 ASP A C 1
ATOM 678 O O . ASP A 1 94 ? 6.929 -8.438 -9.837 1.00 92.00 94 ASP A O 1
ATOM 682 N N . VAL A 1 95 ? 7.941 -6.453 -10.125 1.00 94.56 95 VAL A N 1
ATOM 683 C CA . VAL A 1 95 ? 7.716 -6.002 -8.754 1.00 94.56 95 VAL A CA 1
ATOM 684 C C . VAL A 1 95 ? 6.224 -5.864 -8.476 1.00 94.56 95 VAL A C 1
ATOM 686 O O . VAL A 1 95 ? 5.457 -5.259 -9.232 1.00 94.56 95 VAL A O 1
ATOM 689 N N . ARG A 1 96 ? 5.843 -6.425 -7.334 1.00 95.50 96 ARG A N 1
ATOM 690 C CA . ARG A 1 96 ? 4.487 -6.442 -6.810 1.00 95.50 96 ARG A CA 1
ATOM 691 C C . ARG A 1 96 ? 4.503 -6.010 -5.362 1.00 95.50 96 ARG A C 1
ATOM 693 O O . ARG A 1 96 ? 5.208 -6.612 -4.549 1.00 95.50 96 ARG A O 1
ATOM 700 N N . VAL A 1 97 ? 3.695 -5.009 -5.035 1.00 97.50 97 VAL A N 1
ATOM 701 C CA . VAL A 1 97 ? 3.518 -4.515 -3.667 1.00 97.50 97 VAL A CA 1
ATOM 702 C C . VAL A 1 97 ? 2.093 -4.792 -3.220 1.00 97.50 97 VAL A C 1
ATOM 704 O O . VAL A 1 97 ? 1.142 -4.400 -3.889 1.00 97.50 97 VAL A O 1
ATOM 707 N N . VAL A 1 98 ? 1.936 -5.469 -2.088 1.00 97.75 98 VAL A N 1
ATOM 708 C CA . VAL A 1 98 ? 0.636 -5.800 -1.504 1.00 97.75 98 VAL A CA 1
ATOM 709 C C . VAL A 1 98 ? 0.473 -5.036 -0.200 1.00 97.75 98 VAL A C 1
ATOM 711 O O . VAL A 1 98 ? 1.229 -5.260 0.747 1.00 97.75 98 VAL A O 1
ATOM 714 N N . LEU A 1 99 ? -0.529 -4.158 -0.142 1.00 98.12 99 LEU A N 1
ATOM 715 C CA . LEU A 1 99 ? -0.954 -3.525 1.100 1.00 98.12 99 LEU A CA 1
ATOM 716 C C . LEU A 1 99 ? -2.065 -4.354 1.735 1.00 98.12 99 LEU A C 1
ATOM 718 O O . LEU A 1 99 ? -3.031 -4.726 1.068 1.00 98.12 99 LEU A O 1
ATOM 722 N N . THR A 1 100 ? -1.956 -4.585 3.040 1.00 98.50 100 THR A N 1
ATOM 723 C CA . THR A 1 100 ? -2.951 -5.295 3.850 1.00 98.50 100 THR A CA 1
ATOM 724 C C . THR A 1 100 ? -3.491 -4.375 4.938 1.00 98.50 100 THR A C 1
ATOM 726 O O . THR A 1 100 ? -2.750 -3.986 5.845 1.00 98.50 100 THR A O 1
ATOM 729 N N . ARG A 1 101 ? -4.782 -4.041 4.874 1.00 97.62 101 ARG A N 1
ATOM 730 C CA . ARG A 1 101 ? -5.484 -3.346 5.953 1.00 97.62 101 ARG A CA 1
ATOM 731 C C . ARG A 1 101 ? -5.700 -4.326 7.114 1.00 97.62 101 ARG A C 1
ATOM 733 O O . ARG A 1 101 ? -6.236 -5.412 6.882 1.00 97.62 101 ARG A O 1
ATOM 740 N N . PRO A 1 102 ? -5.318 -3.967 8.350 1.00 97.19 102 PRO A N 1
ATOM 741 C CA . PRO A 1 102 ? -5.519 -4.823 9.511 1.00 97.19 102 PRO A CA 1
ATOM 742 C C . PRO A 1 102 ? -7.003 -4.981 9.846 1.00 97.19 102 PRO A C 1
ATOM 744 O O . PRO A 1 102 ? -7.791 -4.050 9.677 1.00 97.19 102 PRO A O 1
ATOM 747 N N . ASN A 1 103 ? -7.359 -6.124 10.431 1.00 95.88 103 ASN A N 1
ATOM 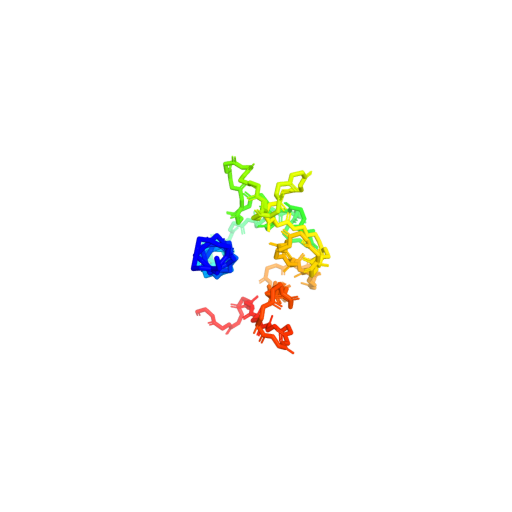748 C CA . ASN A 1 103 ? -8.628 -6.312 11.128 1.00 95.88 103 ASN A CA 1
ATOM 749 C C . ASN A 1 103 ? -8.563 -5.605 12.492 1.00 95.88 103 ASN A C 1
ATOM 751 O O . ASN A 1 103 ? -8.438 -6.241 13.536 1.00 95.88 103 ASN A O 1
ATOM 755 N N . PHE A 1 104 ? -8.539 -4.275 12.459 1.00 94.62 104 PHE A N 1
ATOM 756 C CA . PHE A 1 104 ? -8.424 -3.417 13.631 1.00 94.62 104 PHE A CA 1
ATOM 757 C C . PHE A 1 104 ? -9.797 -2.912 14.077 1.00 94.62 104 PHE A C 1
ATOM 759 O O . PHE A 1 104 ? -10.554 -2.351 13.285 1.00 94.62 104 PHE A O 1
ATOM 766 N N . GLY A 1 105 ? -10.104 -3.065 15.364 1.00 91.56 105 GLY A N 1
ATOM 767 C CA . GLY A 1 105 ? -11.411 -2.697 15.901 1.00 91.56 105 GLY A CA 1
ATOM 768 C C . GLY A 1 105 ? -12.523 -3.542 15.281 1.00 91.56 105 GLY A C 1
ATOM 769 O O . GLY A 1 105 ? -12.501 -4.765 15.387 1.00 91.56 105 GLY A O 1
ATOM 770 N N . ASP A 1 106 ? -13.479 -2.882 14.632 1.00 91.75 106 ASP A N 1
ATOM 771 C CA . ASP A 1 106 ? -14.715 -3.497 14.144 1.00 91.75 106 ASP A CA 1
ATOM 772 C C . ASP A 1 106 ? -14.725 -3.709 12.612 1.00 91.75 106 ASP A C 1
ATOM 774 O O . ASP A 1 106 ? -15.788 -3.913 12.030 1.00 91.75 106 ASP A O 1
ATOM 778 N N . PHE A 1 107 ? -13.569 -3.679 11.929 1.00 89.50 107 PHE A N 1
ATOM 779 C CA . PHE A 1 107 ? -13.500 -3.947 10.479 1.00 89.50 107 PHE A CA 1
ATOM 780 C C . PHE A 1 107 ? -13.963 -5.359 10.082 1.00 89.50 107 PHE A C 1
ATOM 782 O O . PHE A 1 107 ? -14.323 -5.589 8.928 1.00 89.50 107 PHE A O 1
ATOM 789 N N . GLY A 1 108 ? -13.949 -6.316 11.013 1.00 87.12 108 GLY A N 1
ATOM 790 C CA . GLY A 1 108 ? -14.472 -7.674 10.833 1.00 87.12 108 GLY A CA 1
ATOM 791 C C . GLY A 1 108 ? -13.588 -8.608 9.999 1.00 87.12 108 GLY A C 1
ATOM 792 O O . GLY A 1 108 ? -13.672 -9.823 10.165 1.00 87.12 108 GLY A O 1
ATOM 793 N N . SER A 1 109 ? -12.713 -8.077 9.141 1.00 91.06 109 SER A N 1
ATOM 794 C CA . SER A 1 109 ? -11.729 -8.841 8.367 1.00 91.06 109 SER A CA 1
ATOM 795 C C . SER A 1 109 ? -10.567 -7.961 7.897 1.00 91.06 109 SER A C 1
ATOM 797 O O . SER A 1 109 ? -10.645 -6.731 7.931 1.00 91.06 109 SER A O 1
ATOM 799 N N . ILE A 1 110 ? -9.473 -8.604 7.482 1.00 95.06 110 ILE A N 1
ATOM 800 C CA . ILE A 1 110 ? -8.394 -7.932 6.751 1.00 95.06 110 ILE A CA 1
ATOM 801 C C . ILE A 1 110 ? -8.840 -7.641 5.315 1.00 95.06 110 ILE A C 1
ATOM 803 O O . ILE A 1 110 ? -9.653 -8.374 4.758 1.00 95.06 110 ILE A O 1
ATOM 807 N N . ASP A 1 111 ? -8.265 -6.607 4.711 1.00 97.06 111 ASP A N 1
ATOM 808 C CA . ASP A 1 111 ? -8.471 -6.277 3.297 1.00 97.06 111 ASP A CA 1
ATOM 809 C C . ASP A 1 111 ? -7.121 -6.134 2.596 1.00 97.06 111 ASP A C 1
ATOM 811 O O . ASP A 1 111 ? -6.124 -5.801 3.238 1.00 97.06 111 ASP A O 1
ATOM 815 N N . THR A 1 112 ? -7.061 -6.403 1.296 1.00 97.38 112 THR A N 1
ATOM 816 C CA . THR A 1 112 ? -5.802 -6.442 0.546 1.00 97.38 112 THR A CA 1
ATOM 817 C C . THR A 1 112 ? -5.925 -5.796 -0.816 1.00 97.38 112 THR A C 1
ATOM 819 O O . THR A 1 112 ? -6.877 -6.051 -1.547 1.00 97.38 112 THR A O 1
ATOM 822 N N . ILE A 1 113 ? -4.897 -5.041 -1.197 1.00 97.06 113 ILE A N 1
ATOM 823 C CA . ILE A 1 113 ? -4.769 -4.463 -2.530 1.00 97.06 113 ILE A CA 1
ATOM 824 C C . ILE A 1 113 ? -3.350 -4.678 -3.036 1.00 97.06 113 ILE A C 1
ATOM 826 O O . ILE A 1 113 ? -2.384 -4.528 -2.287 1.00 97.06 113 ILE A O 1
ATOM 830 N N . ALA A 1 114 ? -3.228 -5.058 -4.305 1.00 96.25 114 ALA A N 1
ATOM 831 C CA . ALA A 1 114 ? -1.948 -5.230 -4.975 1.00 96.25 114 ALA A CA 1
ATOM 832 C C . ALA A 1 114 ? -1.708 -4.090 -5.969 1.00 96.25 114 ALA A C 1
ATOM 834 O O . ALA A 1 114 ? -2.643 -3.594 -6.599 1.00 96.25 114 ALA A O 1
ATOM 835 N N . ILE A 1 115 ? -0.449 -3.685 -6.087 1.00 95.75 115 ILE A N 1
ATOM 836 C CA . ILE A 1 115 ? 0.048 -2.719 -7.060 1.00 95.75 115 ILE A CA 1
ATOM 837 C C . ILE A 1 115 ? 1.186 -3.404 -7.807 1.00 95.75 115 ILE A C 1
ATOM 839 O O . ILE A 1 115 ? 2.228 -3.703 -7.217 1.00 95.75 115 ILE A O 1
ATOM 843 N N . ASP A 1 116 ? 0.972 -3.613 -9.101 1.00 91.94 116 ASP A N 1
ATOM 844 C CA . ASP A 1 116 ? 1.908 -4.279 -9.998 1.00 91.94 116 ASP A CA 1
ATOM 845 C C . ASP A 1 116 ? 2.327 -3.315 -11.108 1.00 91.94 116 ASP A C 1
ATOM 847 O O . ASP A 1 116 ? 1.516 -2.523 -11.596 1.00 91.94 116 ASP A O 1
ATOM 851 N N . ALA A 1 117 ? 3.582 -3.404 -11.551 1.00 79.88 117 ALA A N 1
ATOM 852 C CA . ALA A 1 117 ? 4.100 -2.549 -12.621 1.00 79.88 117 ALA A CA 1
ATOM 853 C C . ALA A 1 117 ? 3.345 -2.702 -13.960 1.00 79.88 117 ALA A C 1
ATOM 855 O O . ALA A 1 117 ? 3.346 -1.792 -14.783 1.00 79.88 117 ALA A O 1
ATOM 856 N N . THR A 1 118 ? 2.680 -3.840 -14.173 1.00 77.06 118 THR A N 1
ATOM 857 C CA . THR A 1 118 ? 1.909 -4.155 -15.386 1.00 77.06 118 THR A CA 1
ATOM 858 C C . THR A 1 118 ? 0.496 -3.564 -15.398 1.00 77.06 118 THR A C 1
ATOM 860 O O . THR A 1 118 ? -0.178 -3.642 -16.423 1.00 77.06 118 THR A O 1
ATOM 863 N N . GLN A 1 119 ? 0.032 -2.994 -14.281 1.00 72.88 119 GLN A N 1
ATOM 864 C CA . GLN A 1 119 ? -1.333 -2.473 -14.108 1.00 72.88 119 GLN A CA 1
ATOM 865 C C . GLN A 1 119 ? -1.387 -0.938 -14.001 1.00 72.88 119 GLN A C 1
ATOM 867 O O . GLN A 1 119 ? -2.373 -0.385 -13.502 1.00 72.88 119 GLN A O 1
ATOM 872 N N . LEU A 1 120 ? -0.314 -0.261 -14.421 1.00 72.75 120 LEU A N 1
ATOM 873 C CA . LEU A 1 120 ? -0.144 1.191 -14.333 1.00 72.75 120 LEU A CA 1
ATOM 874 C C . LEU A 1 120 ? -0.480 1.926 -15.627 1.00 72.75 120 LEU A C 1
ATOM 876 O O . LEU A 1 120 ? -0.157 1.402 -16.714 1.00 72.75 120 LEU A O 1
#

Foldseek 3Di:
DVVVVVLQVVLLVVLVVLLVLLVVQLQVVLVVQLVCVVVVHADDQCLQPQVVSLCSSCVPQPFRSQDDHGQEDCDADQDRFHWHWHWHDRGSQFIKIKIWGHVHRPPVDIDIDMHHSVVD

pLDDT: mean 93.44, std 6.23, range [67.5, 98.5]